Protein AF-A0A958PV95-F1 (afdb_monomer_lite)

Sequence (59 aa):
MTAHQNKLVGEGLTYDDVLLVPAYSEVLPREVNIQTKFTRNITLNVPVVSAAMDTVTES

Secondary structure (DSSP, 8-state):
----GGG-------GGG--PPP---SS-GGG----EESSSS-EESSS------TTT---

pLDDT: mean 92.74, std 11.24, range [49.0, 98.5]

Foldseek 3Di:
DDPPPVVDPDDDDDPVRDDDDDDDDPDDPVRDQQWDDPDPPDIDSHPDDWDPDPVIDDD

Radius of gyration: 19.94 Å; chains: 1; bounding box: 53×34×41 Å

Structure (mmCIF, N/CA/C/O backbone):
data_AF-A0A958PV95-F1
#
_entry.id   AF-A0A958PV95-F1
#
loop_
_atom_site.group_PDB
_atom_site.id
_atom_site.type_symbol
_atom_site.label_atom_id
_atom_site.label_alt_id
_atom_site.label_comp_id
_atom_site.label_asym_id
_atom_site.label_entity_id
_atom_site.label_seq_id
_atom_site.pdbx_PDB_ins_code
_atom_site.Cartn_x
_atom_site.Cartn_y
_atom_site.Cartn_z
_atom_site.occupancy
_atom_site.B_iso_or_equiv
_atom_site.auth_seq_id
_atom_site.auth_comp_id
_atom_site.auth_asym_id
_atom_site.auth_atom_id
_atom_site.pdbx_PDB_model_num
ATOM 1 N N . MET A 1 1 ? 40.764 -15.822 -2.947 1.00 49.00 1 MET A N 1
ATOM 2 C CA . MET A 1 1 ? 39.695 -15.248 -2.104 1.00 49.00 1 MET A CA 1
ATOM 3 C C . MET A 1 1 ? 38.453 -16.105 -2.270 1.00 49.00 1 MET A C 1
ATOM 5 O O . MET A 1 1 ? 37.750 -15.970 -3.260 1.00 49.00 1 MET A O 1
ATOM 9 N N . THR A 1 2 ? 38.244 -17.060 -1.370 1.00 52.56 2 THR A N 1
ATOM 10 C CA . THR A 1 2 ? 37.089 -17.966 -1.396 1.00 52.56 2 THR A CA 1
ATOM 11 C C . THR A 1 2 ? 35.898 -17.228 -0.789 1.00 52.56 2 THR A C 1
ATOM 13 O O . THR A 1 2 ? 35.824 -17.056 0.424 1.00 52.56 2 THR A O 1
ATOM 16 N N . ALA A 1 3 ? 35.000 -16.711 -1.630 1.00 65.19 3 ALA A N 1
ATOM 17 C CA . ALA A 1 3 ? 33.774 -16.075 -1.164 1.00 65.19 3 ALA A CA 1
ATOM 18 C C . ALA A 1 3 ? 32.863 -17.135 -0.524 1.00 65.19 3 ALA A C 1
ATOM 20 O O . ALA A 1 3 ? 32.567 -18.164 -1.131 1.00 65.19 3 ALA A O 1
ATOM 21 N N . HIS A 1 4 ? 32.430 -16.901 0.715 1.00 69.12 4 HIS A N 1
ATOM 22 C CA . HIS A 1 4 ? 31.502 -17.780 1.426 1.00 69.12 4 HIS A CA 1
ATOM 23 C C . HIS A 1 4 ? 30.098 -17.673 0.806 1.00 69.12 4 HIS A C 1
ATOM 25 O O . HIS A 1 4 ? 29.283 -16.869 1.257 1.00 69.12 4 HIS A O 1
ATOM 31 N N . GLN A 1 5 ? 29.817 -18.480 -0.222 1.00 65.31 5 GLN A N 1
ATOM 32 C CA . GLN A 1 5 ? 28.549 -18.448 -0.967 1.00 65.31 5 GLN A CA 1
ATOM 33 C C . GLN A 1 5 ? 27.305 -18.697 -0.091 1.00 65.31 5 GLN A C 1
ATOM 35 O O . GLN A 1 5 ? 26.240 -18.185 -0.401 1.00 65.31 5 GLN A O 1
ATOM 40 N N . ASN A 1 6 ? 27.444 -19.357 1.065 1.00 73.56 6 ASN A N 1
ATOM 41 C CA . ASN A 1 6 ? 26.332 -19.623 1.990 1.00 73.56 6 ASN A CA 1
ATOM 42 C C . ASN A 1 6 ? 25.776 -18.387 2.730 1.00 73.56 6 ASN A C 1
ATOM 44 O O . ASN A 1 6 ? 24.801 -18.527 3.463 1.00 73.56 6 ASN A O 1
ATOM 48 N N . LYS A 1 7 ? 26.388 -17.198 2.607 1.00 82.31 7 LYS A N 1
ATOM 49 C CA . LYS A 1 7 ? 25.902 -15.967 3.270 1.00 82.31 7 LYS A CA 1
ATOM 50 C C . LYS A 1 7 ? 24.989 -15.105 2.394 1.00 82.31 7 LYS A C 1
ATOM 52 O O . LYS A 1 7 ? 24.289 -14.253 2.931 1.00 82.31 7 LYS A O 1
ATOM 57 N N . LEU A 1 8 ? 25.022 -15.281 1.073 1.00 85.00 8 LEU A N 1
ATOM 58 C CA . LEU A 1 8 ? 24.257 -14.458 0.136 1.00 85.00 8 LEU A CA 1
ATOM 59 C C . LEU A 1 8 ? 22.969 -15.198 -0.236 1.00 85.00 8 LEU A C 1
ATOM 61 O O . LEU A 1 8 ? 23.016 -16.205 -0.934 1.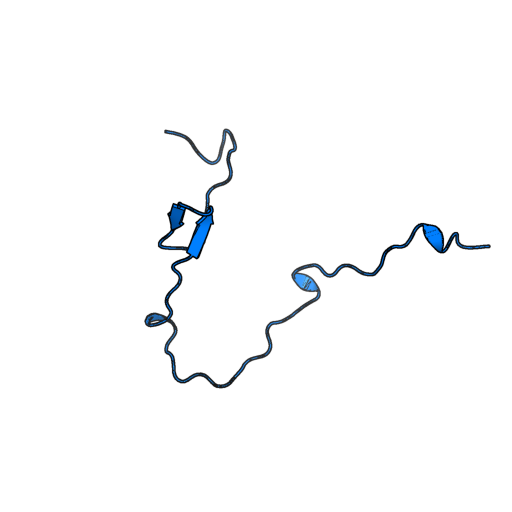00 85.00 8 LEU A O 1
ATOM 65 N N . VAL A 1 9 ? 21.832 -14.713 0.270 1.00 86.44 9 VAL A N 1
ATOM 66 C CA . VAL A 1 9 ? 20.510 -15.340 0.065 1.00 86.44 9 VAL A CA 1
ATOM 67 C C . VAL A 1 9 ? 19.922 -14.994 -1.309 1.00 86.44 9 VAL A C 1
ATOM 69 O O . VAL A 1 9 ? 19.201 -15.802 -1.885 1.00 86.44 9 VAL A O 1
ATOM 72 N N . GLY A 1 10 ? 20.251 -13.823 -1.857 1.00 87.50 10 GLY A N 1
ATOM 73 C CA . GLY A 1 10 ? 19.786 -13.372 -3.165 1.00 87.50 10 GLY A CA 1
ATOM 74 C C . GLY A 1 10 ? 19.981 -11.872 -3.363 1.00 87.50 10 GLY A C 1
ATOM 75 O O . GLY A 1 10 ? 20.534 -11.187 -2.501 1.00 87.50 10 GLY A O 1
ATOM 76 N N . GLU A 1 11 ? 19.519 -11.386 -4.509 1.00 92.19 11 GLU A N 1
ATOM 77 C CA . GLU A 1 11 ? 19.424 -9.963 -4.829 1.00 92.19 11 GLU A CA 1
ATOM 78 C C . GLU A 1 11 ? 18.085 -9.403 -4.327 1.00 92.19 11 GLU A C 1
ATOM 80 O O . GLU A 1 11 ? 17.054 -10.073 -4.405 1.00 92.19 11 GLU A O 1
ATOM 85 N N . GLY A 1 12 ? 18.103 -8.185 -3.787 1.00 93.50 12 GLY A N 1
ATOM 86 C CA . GLY A 1 12 ? 16.907 -7.443 -3.396 1.00 93.50 12 GLY A CA 1
ATOM 87 C C . GLY A 1 12 ? 16.857 -6.127 -4.159 1.00 93.50 12 GLY A C 1
ATOM 88 O O . GLY A 1 12 ? 17.879 -5.457 -4.262 1.00 93.50 12 GLY A O 1
ATOM 89 N N . LEU A 1 13 ? 15.680 -5.778 -4.677 1.00 96.75 13 LEU A N 1
ATOM 90 C CA . LEU A 1 13 ? 15.445 -4.545 -5.427 1.00 96.75 13 LEU A CA 1
ATOM 91 C C . LEU A 1 13 ? 14.748 -3.511 -4.535 1.00 96.75 13 LEU A C 1
ATOM 93 O O . LEU A 1 13 ? 13.852 -3.862 -3.759 1.00 96.75 13 LEU A O 1
ATOM 97 N N . THR A 1 14 ? 15.140 -2.246 -4.656 1.00 97.19 14 THR A N 1
ATOM 98 C CA . THR A 1 14 ? 14.459 -1.091 -4.055 1.00 97.19 14 THR A CA 1
ATOM 99 C C . THR A 1 14 ? 13.572 -0.373 -5.082 1.00 97.19 14 THR A C 1
ATOM 101 O O . THR A 1 14 ? 13.501 -0.765 -6.245 1.00 97.19 14 THR A O 1
ATOM 104 N N . TYR A 1 15 ? 12.865 0.680 -4.662 1.00 97.06 15 TYR A N 1
ATOM 105 C CA . TYR A 1 15 ? 11.950 1.435 -5.525 1.00 97.06 15 TYR A CA 1
ATOM 106 C C . TYR A 1 15 ? 12.638 2.030 -6.758 1.00 97.06 15 TYR A C 1
ATOM 108 O O . TYR A 1 15 ? 12.067 1.983 -7.842 1.00 97.06 15 TYR A O 1
ATOM 116 N N . ASP A 1 16 ? 13.862 2.538 -6.605 1.00 97.81 16 ASP A N 1
ATOM 117 C CA . ASP A 1 16 ? 14.606 3.183 -7.695 1.00 97.81 16 ASP A CA 1
ATOM 118 C C . ASP A 1 16 ? 15.171 2.184 -8.722 1.00 97.81 16 ASP A C 1
ATOM 120 O O . ASP A 1 16 ? 15.586 2.589 -9.808 1.00 97.81 16 ASP A O 1
ATOM 124 N N . ASP A 1 17 ? 15.155 0.883 -8.414 1.00 97.94 17 ASP A N 1
ATOM 125 C CA . ASP A 1 17 ? 15.641 -0.161 -9.323 1.00 97.94 17 ASP A CA 1
ATOM 126 C C . ASP A 1 17 ? 14.582 -0.583 -10.356 1.00 97.94 17 ASP A C 1
ATOM 128 O O . ASP A 1 17 ? 14.892 -1.311 -11.304 1.00 97.94 17 ASP A O 1
ATOM 132 N N . VAL A 1 18 ? 13.316 -0.181 -10.178 1.00 97.56 18 VAL A N 1
ATOM 133 C CA . VAL A 1 18 ? 12.184 -0.714 -10.951 1.00 97.56 18 VAL A CA 1
ATOM 134 C C . VAL A 1 18 ? 11.228 0.367 -11.445 1.00 97.56 18 VAL A C 1
ATOM 136 O O . VAL A 1 18 ? 11.045 1.417 -10.839 1.00 97.56 18 VAL A O 1
ATOM 139 N N . LEU A 1 19 ? 10.552 0.073 -12.558 1.00 98.38 19 LEU A N 1
ATOM 140 C CA . LEU A 1 19 ? 9.476 0.895 -13.108 1.00 98.38 19 LEU A CA 1
ATOM 141 C C . LEU A 1 19 ? 8.238 0.039 -13.372 1.00 98.38 19 LEU A C 1
ATOM 143 O O . LEU A 1 19 ? 8.337 -1.133 -13.742 1.00 98.38 19 LEU A O 1
ATOM 147 N N . LEU A 1 20 ? 7.058 0.645 -13.224 1.00 97.81 20 LEU A N 1
ATOM 148 C CA . LEU A 1 20 ? 5.805 0.027 -13.648 1.00 97.81 20 LEU A CA 1
ATOM 149 C C . LEU A 1 20 ? 5.694 0.091 -15.174 1.00 97.81 20 LEU A C 1
ATOM 151 O O . LEU A 1 20 ? 5.770 1.167 -15.767 1.00 97.81 20 LEU A O 1
ATOM 155 N N . VAL A 1 21 ? 5.480 -1.060 -15.808 1.00 97.81 21 VAL A N 1
ATOM 156 C CA . VAL A 1 21 ? 5.241 -1.141 -17.253 1.00 97.81 21 VAL A CA 1
ATOM 157 C C . VAL A 1 21 ? 3.775 -0.791 -17.536 1.00 97.81 21 VAL A C 1
ATOM 159 O O . VAL A 1 21 ? 2.889 -1.416 -16.948 1.00 97.81 21 VAL A O 1
ATOM 162 N N . PRO A 1 22 ? 3.483 0.178 -18.423 1.00 98.19 22 PRO A N 1
ATOM 163 C CA . PRO A 1 22 ? 2.111 0.494 -18.803 1.00 98.19 22 PRO A CA 1
ATOM 164 C C . PRO A 1 22 ? 1.385 -0.702 -19.432 1.00 98.19 22 PRO A C 1
ATOM 166 O O . PRO A 1 22 ? 1.977 -1.481 -20.178 1.00 98.19 22 PRO A O 1
ATOM 169 N N . ALA A 1 23 ? 0.080 -0.801 -19.184 1.00 97.62 23 ALA A N 1
ATOM 170 C CA . ALA A 1 23 ? -0.795 -1.808 -19.772 1.00 97.62 23 ALA A CA 1
ATOM 171 C C . ALA A 1 23 ? -2.083 -1.163 -20.295 1.00 97.62 23 ALA A C 1
ATOM 173 O O . ALA A 1 23 ? -2.450 -0.055 -19.899 1.00 97.62 23 ALA A O 1
ATOM 174 N N . TYR A 1 24 ? -2.768 -1.864 -21.197 1.00 97.81 24 TYR A N 1
ATOM 175 C CA . TYR A 1 24 ? -4.084 -1.454 -21.674 1.00 97.81 24 TYR A CA 1
ATOM 176 C C . TYR A 1 24 ? -5.074 -1.337 -20.502 1.00 97.81 24 TYR A C 1
ATOM 178 O O . TYR A 1 24 ? -5.107 -2.208 -19.634 1.00 97.81 24 TYR A O 1
ATOM 186 N N . SER A 1 25 ? -5.878 -0.271 -20.484 1.00 97.50 25 SER A N 1
ATOM 187 C CA . SER A 1 25 ? -6.893 -0.020 -19.455 1.00 97.50 25 SER A CA 1
ATOM 188 C C . SER A 1 25 ? -8.145 0.591 -20.076 1.00 97.50 25 SER A C 1
ATOM 190 O O . SER A 1 25 ? -8.056 1.536 -20.857 1.00 97.50 25 SER A O 1
ATOM 192 N N . GLU A 1 26 ? -9.306 0.084 -19.673 1.00 97.50 26 GLU A N 1
ATOM 193 C CA . GLU A 1 26 ? -10.621 0.685 -19.940 1.00 97.50 26 GLU A CA 1
ATOM 194 C C . GLU A 1 26 ? -11.101 1.566 -18.771 1.00 97.50 26 GLU A C 1
ATOM 196 O O . GLU A 1 26 ? -12.108 2.259 -18.884 1.00 97.50 26 GLU A O 1
ATOM 201 N N . VAL A 1 27 ? -10.383 1.551 -17.642 1.00 97.44 27 VAL A N 1
ATOM 202 C CA . VAL A 1 27 ? -10.752 2.262 -16.411 1.00 97.44 27 VAL A CA 1
ATOM 203 C C . VAL A 1 27 ? -10.030 3.603 -16.346 1.00 97.44 27 VAL A C 1
ATOM 205 O O . VAL A 1 27 ? -8.804 3.668 -16.497 1.00 97.44 27 VAL A O 1
ATOM 208 N N . LEU A 1 28 ? -10.779 4.677 -16.077 1.00 98.06 28 LEU A N 1
ATOM 209 C CA . LEU A 1 28 ? -10.204 5.997 -15.826 1.00 98.06 28 LEU A CA 1
ATOM 210 C C . LEU A 1 28 ? -9.662 6.092 -14.388 1.00 98.06 28 LEU A C 1
ATOM 212 O O . LEU A 1 28 ? -10.274 5.547 -13.472 1.00 98.06 28 LEU A O 1
ATOM 216 N N . PRO A 1 29 ? -8.589 6.862 -14.122 1.00 97.44 29 PRO A N 1
ATOM 217 C CA . PRO A 1 29 ? -7.999 6.959 -12.780 1.00 97.44 29 PRO A CA 1
ATOM 218 C C . PRO A 1 29 ? -8.983 7.338 -11.661 1.00 97.44 29 PRO A C 1
ATOM 220 O O . PRO A 1 29 ? -8.877 6.832 -10.550 1.00 97.44 29 PRO A O 1
ATOM 223 N N . ARG A 1 30 ? -9.979 8.188 -11.954 1.00 97.25 30 ARG A N 1
ATOM 224 C CA . ARG A 1 30 ? -11.016 8.608 -10.989 1.00 97.25 30 ARG A CA 1
ATOM 225 C C . ARG A 1 30 ? -12.038 7.514 -10.644 1.00 97.25 30 ARG A C 1
ATOM 227 O O . ARG A 1 30 ? -12.845 7.710 -9.745 1.00 97.25 30 ARG A O 1
ATOM 234 N N . GLU A 1 31 ? -12.051 6.420 -11.400 1.00 97.75 31 GLU A N 1
ATOM 235 C CA . GLU A 1 31 ? -13.003 5.307 -11.276 1.00 97.75 31 GLU A CA 1
ATOM 236 C C . GLU A 1 31 ? -12.366 4.088 -10.589 1.00 97.75 31 GLU A C 1
ATOM 238 O O . GLU A 1 31 ? -13.054 3.114 -10.287 1.00 97.75 31 GLU A O 1
ATOM 243 N N . VAL A 1 32 ? -11.059 4.140 -10.311 1.00 97.50 32 VAL A N 1
ATOM 244 C CA . VAL A 1 32 ? -10.335 3.062 -9.633 1.00 97.50 32 VAL A CA 1
ATOM 245 C C . VAL A 1 32 ? -10.771 2.974 -8.170 1.00 97.50 32 VAL A C 1
ATOM 247 O O . VAL A 1 32 ? -10.748 3.960 -7.434 1.00 97.50 32 VAL A O 1
ATOM 250 N N . ASN A 1 33 ? -11.119 1.765 -7.723 1.00 97.88 33 ASN A N 1
ATOM 251 C CA . ASN A 1 33 ? -11.352 1.491 -6.311 1.00 97.88 33 ASN A CA 1
ATOM 252 C C . ASN A 1 33 ? -10.011 1.305 -5.583 1.00 97.88 33 ASN A C 1
ATOM 254 O O . ASN A 1 33 ? -9.271 0.366 -5.869 1.00 97.88 33 ASN A O 1
ATOM 258 N N . ILE A 1 34 ? -9.728 2.190 -4.628 1.00 98.00 34 ILE A N 1
ATOM 259 C CA . ILE A 1 34 ? -8.515 2.171 -3.798 1.00 98.00 34 ILE A CA 1
ATOM 260 C C . ILE A 1 34 ? -8.768 1.6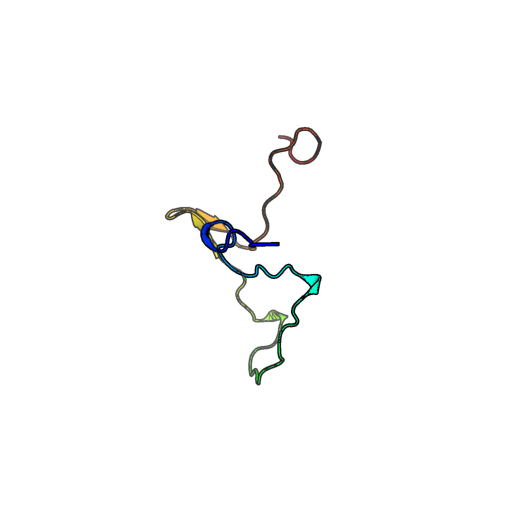55 -2.370 1.00 98.00 34 ILE A C 1
ATOM 262 O O . ILE A 1 34 ? -7.878 1.714 -1.523 1.00 98.00 34 ILE A O 1
ATOM 266 N N . GLN A 1 35 ? -9.960 1.126 -2.082 1.00 98.44 35 GLN A N 1
ATOM 267 C CA . GLN A 1 35 ? -10.242 0.482 -0.802 1.00 98.44 35 GLN A CA 1
ATOM 268 C C . GLN A 1 35 ? -9.325 -0.728 -0.594 1.00 98.44 35 GLN A C 1
ATOM 270 O O . GLN A 1 35 ? -9.099 -1.526 -1.504 1.00 98.44 35 GLN A O 1
ATOM 275 N N . THR A 1 36 ? -8.815 -0.895 0.625 1.00 98.12 36 THR A N 1
ATOM 276 C CA . THR A 1 36 ? -7.899 -1.991 0.963 1.00 98.12 36 THR A CA 1
ATOM 277 C C . THR A 1 36 ? -8.166 -2.551 2.355 1.00 98.12 36 THR A C 1
ATOM 279 O O . THR A 1 36 ? -8.793 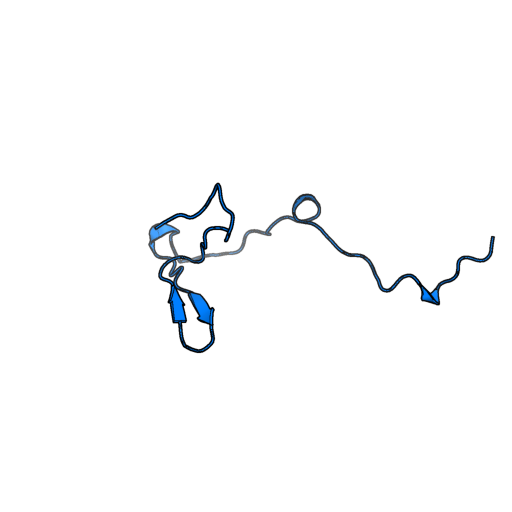-1.904 3.194 1.00 98.12 36 THR A O 1
ATOM 282 N N . LYS A 1 37 ? -7.669 -3.756 2.635 1.00 98.38 37 LYS A N 1
ATOM 283 C CA . LYS A 1 37 ? -7.720 -4.355 3.973 1.00 98.38 37 LYS A CA 1
ATOM 284 C C . LYS A 1 37 ? -6.435 -4.047 4.734 1.00 98.38 37 LYS A C 1
ATOM 286 O O . LYS A 1 37 ? -5.370 -4.511 4.344 1.00 98.38 37 LYS A O 1
ATOM 291 N N . PHE A 1 38 ? -6.547 -3.320 5.844 1.00 98.06 38 PHE A N 1
ATOM 292 C CA . PHE A 1 38 ? -5.416 -3.081 6.749 1.00 98.06 38 PHE A CA 1
ATOM 293 C C . PHE A 1 38 ? -5.149 -4.289 7.648 1.00 98.06 38 PHE A C 1
ATOM 295 O O . PHE A 1 38 ? -4.008 -4.670 7.890 1.00 98.06 38 PHE A O 1
ATOM 302 N N . THR A 1 39 ? -6.218 -4.937 8.110 1.00 98.06 39 THR A N 1
ATOM 303 C CA . THR A 1 39 ? -6.155 -6.215 8.827 1.00 98.06 39 THR A CA 1
ATOM 304 C C . THR A 1 39 ? -7.243 -7.147 8.300 1.00 98.06 39 THR A C 1
ATOM 306 O O . THR A 1 39 ? -8.030 -6.772 7.431 1.00 98.06 39 THR A O 1
ATOM 309 N N . ARG A 1 40 ? -7.350 -8.362 8.855 1.00 97.88 40 ARG A N 1
ATOM 310 C CA . ARG A 1 40 ? -8.443 -9.293 8.515 1.00 97.88 40 ARG A CA 1
ATOM 311 C C . ARG A 1 40 ? -9.833 -8.655 8.665 1.0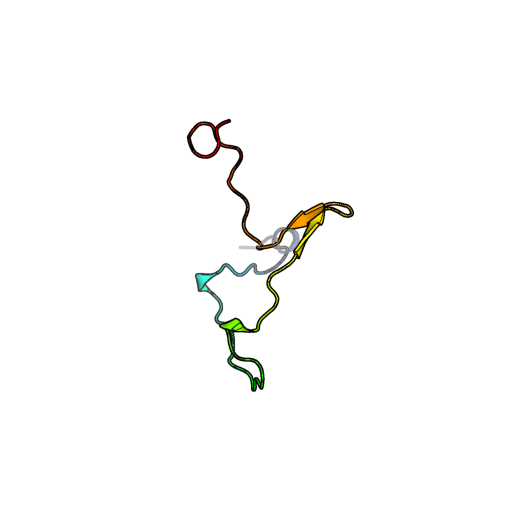0 97.88 40 ARG A C 1
ATOM 313 O O . ARG A 1 40 ? -10.716 -8.973 7.872 1.00 97.88 40 ARG A O 1
ATOM 320 N N . ASN A 1 41 ? -9.988 -7.746 9.632 1.00 98.31 41 ASN A N 1
ATOM 321 C CA . ASN A 1 41 ? -11.279 -7.198 10.054 1.00 98.31 41 ASN A CA 1
ATOM 322 C C . ASN A 1 41 ? -11.400 -5.674 9.863 1.00 98.31 41 ASN A C 1
ATOM 324 O O . ASN A 1 41 ? -12.440 -5.114 10.190 1.00 98.31 41 ASN A O 1
ATOM 328 N N . ILE A 1 42 ? 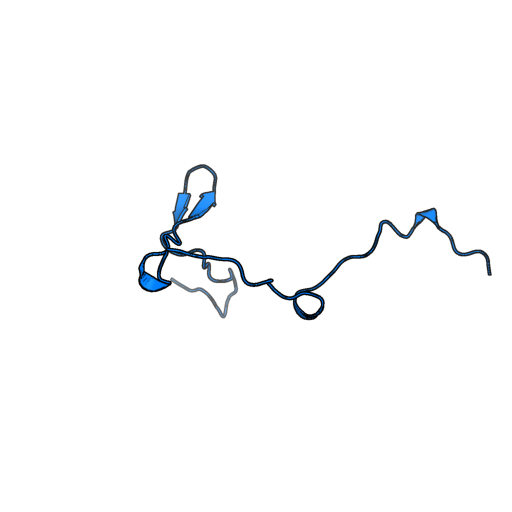-10.363 -4.992 9.361 1.00 98.19 42 ILE A N 1
ATOM 329 C CA . ILE A 1 42 ? -10.351 -3.529 9.189 1.00 98.19 42 ILE A CA 1
ATOM 330 C C . ILE A 1 42 ? -10.135 -3.199 7.713 1.00 98.19 42 ILE A C 1
ATOM 332 O O . ILE A 1 42 ? -9.121 -3.588 7.131 1.00 98.19 42 ILE A O 1
ATOM 336 N N . THR A 1 43 ? -11.081 -2.460 7.132 1.00 98.44 43 THR A N 1
ATOM 337 C CA . THR A 1 43 ? -11.023 -1.957 5.750 1.00 98.44 43 THR A CA 1
ATOM 338 C C . THR A 1 43 ? -10.771 -0.453 5.768 1.00 98.44 43 THR A C 1
ATOM 340 O O . THR A 1 43 ? -11.412 0.267 6.530 1.00 98.44 43 THR A O 1
ATOM 343 N N . LEU A 1 44 ? -9.846 0.013 4.933 1.00 98.50 44 LEU A N 1
ATOM 344 C CA . LEU A 1 44 ? -9.553 1.425 4.708 1.00 98.50 44 LEU A CA 1
ATOM 345 C C . LEU A 1 44 ? -10.142 1.863 3.373 1.00 98.50 44 LEU A C 1
ATOM 347 O O . LEU A 1 44 ? -10.114 1.108 2.401 1.00 98.50 44 LEU A O 1
ATOM 351 N N . ASN A 1 45 ? -10.607 3.111 3.311 1.00 98.31 45 ASN A N 1
ATOM 352 C CA . ASN A 1 45 ? -11.057 3.698 2.051 1.00 98.31 45 ASN A CA 1
ATOM 353 C C . ASN A 1 45 ? -9.905 4.074 1.110 1.00 98.31 45 ASN A C 1
ATOM 355 O O . ASN A 1 45 ? -10.112 4.166 -0.092 1.00 98.31 45 ASN A O 1
ATOM 359 N N . VAL A 1 46 ? -8.709 4.285 1.664 1.00 98.00 46 VAL A N 1
ATOM 360 C CA . VAL A 1 46 ? -7.486 4.692 0.963 1.00 98.00 46 VAL A CA 1
ATOM 361 C C . VAL A 1 46 ? -6.317 3.902 1.572 1.00 98.00 46 VAL A C 1
ATOM 363 O O . VAL A 1 46 ? -6.289 3.758 2.797 1.00 98.00 46 VAL A O 1
ATOM 366 N N . PRO A 1 47 ? -5.345 3.393 0.789 1.00 97.69 47 PRO A N 1
ATOM 367 C CA . PRO A 1 47 ? -4.256 2.554 1.286 1.00 97.69 47 PRO A CA 1
ATOM 368 C C . PRO A 1 47 ? -3.113 3.402 1.873 1.00 97.69 47 PRO A C 1
ATOM 370 O O . PRO A 1 47 ? -1.957 3.257 1.488 1.00 97.69 47 PRO A O 1
ATOM 373 N N . VAL A 1 48 ? -3.443 4.321 2.782 1.00 97.94 48 VAL A N 1
ATOM 374 C CA . VAL A 1 48 ? -2.498 5.248 3.420 1.00 97.94 48 VAL A CA 1
ATOM 375 C C . VAL A 1 48 ? -2.714 5.213 4.927 1.00 97.94 48 VAL A C 1
ATOM 377 O O . VAL A 1 48 ? -3.847 5.280 5.400 1.00 97.94 48 VAL A O 1
ATOM 380 N N . VAL A 1 49 ? -1.618 5.104 5.676 1.00 97.31 49 VAL A N 1
ATOM 381 C CA . VAL A 1 49 ? -1.605 5.070 7.143 1.00 97.31 49 VAL A CA 1
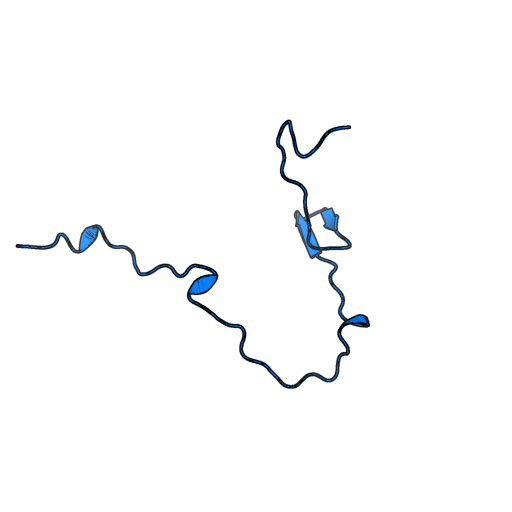ATOM 382 C C . VAL A 1 49 ? -0.480 5.976 7.630 1.00 97.31 49 VAL A C 1
ATOM 384 O O . VAL A 1 49 ? 0.616 5.948 7.069 1.00 97.31 49 VAL A O 1
ATOM 387 N N . SER A 1 50 ? -0.745 6.789 8.652 1.00 97.50 50 SER A N 1
ATOM 388 C CA . SER A 1 50 ? 0.281 7.617 9.282 1.00 97.50 50 SER A CA 1
ATOM 389 C C . SER A 1 50 ? 1.204 6.768 10.157 1.00 97.50 50 SER A C 1
ATOM 391 O O . SER A 1 50 ? 0.795 5.771 10.756 1.00 97.50 50 SER A O 1
ATOM 393 N N . ALA A 1 51 ? 2.479 7.148 10.228 1.00 97.75 51 ALA A N 1
ATOM 394 C CA . ALA A 1 51 ? 3.428 6.459 11.089 1.00 97.75 51 ALA A CA 1
ATOM 395 C C . ALA A 1 51 ? 3.091 6.707 12.570 1.00 97.75 51 ALA A C 1
ATOM 397 O O . ALA A 1 51 ? 2.730 7.820 12.962 1.00 97.75 51 ALA A O 1
ATOM 398 N N . ALA A 1 52 ? 3.254 5.675 13.400 1.00 96.62 52 ALA A N 1
ATOM 399 C CA . ALA A 1 52 ? 3.112 5.766 14.852 1.00 96.62 52 ALA A CA 1
ATOM 400 C C . ALA A 1 52 ? 4.367 6.406 15.475 1.00 96.62 52 ALA A C 1
ATOM 402 O O . ALA A 1 52 ? 5.178 5.729 16.105 1.00 96.62 52 ALA A O 1
ATOM 403 N N . MET A 1 53 ? 4.550 7.703 15.231 1.00 97.75 53 MET A N 1
ATOM 404 C CA . MET A 1 53 ? 5.671 8.507 15.720 1.00 97.75 53 MET A CA 1
ATOM 405 C C . MET A 1 53 ? 5.142 9.712 16.491 1.00 97.75 53 MET A C 1
ATOM 407 O O . MET A 1 53 ? 4.103 10.266 16.131 1.00 97.75 53 MET A O 1
ATOM 411 N N . ASP A 1 54 ? 5.903 10.130 17.499 1.00 96.44 54 ASP A N 1
ATOM 412 C CA . ASP A 1 54 ? 5.621 11.281 18.364 1.00 96.44 54 ASP A CA 1
ATOM 413 C C . ASP A 1 54 ? 5.327 12.575 17.592 1.00 96.44 54 ASP A C 1
ATOM 415 O O . ASP A 1 54 ? 4.462 13.346 17.973 1.00 96.44 54 ASP A O 1
ATOM 419 N N . THR A 1 55 ? 6.012 12.781 16.475 1.00 95.75 55 THR A N 1
ATOM 420 C CA . THR A 1 55 ? 5.931 13.986 15.642 1.00 95.75 55 THR A CA 1
ATOM 421 C C . THR A 1 55 ? 5.034 13.829 14.416 1.00 95.75 55 THR A C 1
ATOM 423 O O . THR A 1 55 ? 4.944 14.747 13.602 1.00 95.75 55 THR A O 1
ATOM 426 N N . VAL A 1 56 ? 4.388 12.670 14.245 1.00 96.94 56 VAL A N 1
ATOM 427 C CA . VAL A 1 56 ? 3.580 12.369 13.050 1.00 96.94 56 VAL A CA 1
ATOM 428 C C . VAL A 1 56 ? 2.107 12.182 13.386 1.00 96.94 56 VAL A C 1
ATOM 430 O O . VAL A 1 56 ? 1.262 12.690 12.652 1.00 96.94 56 VAL A O 1
ATOM 433 N N . THR A 1 57 ? 1.782 11.457 14.460 1.00 96.50 57 THR A N 1
ATOM 434 C CA . THR A 1 57 ? 0.388 11.147 14.807 1.00 96.50 57 THR A CA 1
ATOM 435 C C . THR A 1 57 ? 0.113 11.464 16.274 1.00 96.50 57 THR A C 1
ATOM 437 O O . THR A 1 57 ? 0.664 10.818 17.161 1.00 96.50 57 THR A O 1
ATOM 440 N N . GLU A 1 58 ? -0.803 12.402 16.510 1.00 93.94 58 GLU A N 1
ATOM 441 C CA . GLU A 1 58 ? -1.356 12.765 17.823 1.00 93.94 58 GLU A CA 1
ATOM 442 C C . GLU A 1 58 ? -2.895 12.597 17.819 1.00 93.94 58 GLU A C 1
ATOM 444 O O . GLU A 1 58 ? -3.475 12.217 16.797 1.00 93.94 58 GLU A O 1
ATOM 449 N N . SER A 1 59 ? -3.552 12.815 18.967 1.00 81.06 59 SER A N 1
ATOM 450 C CA . SER A 1 59 ? -5.001 12.614 19.190 1.00 81.06 59 SER A CA 1
ATOM 451 C C . SER A 1 59 ? -5.828 13.890 19.117 1.00 81.06 59 SER A C 1
ATOM 453 O O . SER A 1 59 ? -5.376 14.876 19.741 1.00 81.06 59 SER A O 1
#